Protein AF-A0A645B882-F1 (afdb_monomer_lite)

Foldseek 3Di:
DWDWDADPNDIDIDDDDPVLPDDPPVVDDRDPWDWDWDDDPQK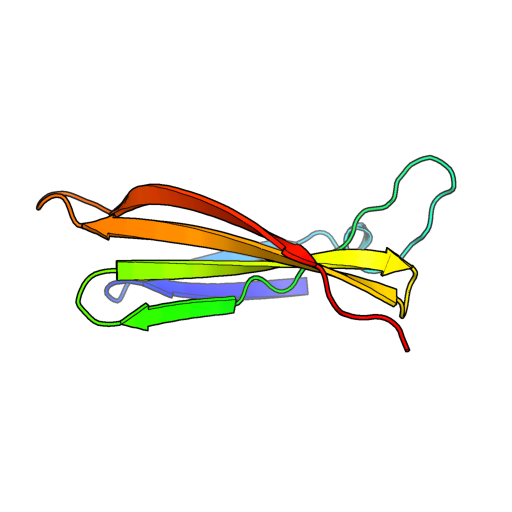IWTWTFQDPDPPDTQFIWIWIFHDPPPDTDTDDTDTGGDDDD

pLDDT: mean 72.72, std 15.44, range [47.22, 92.56]

Secondary structure (DSSP, 8-state):
-EEEEEETTEEEEEE--GGGSS-EETTEE------EEEEETTEEEEEEEEE-SSS-EEEEEEEEEEE-SSSEEEEEEEEEEPP--

Radius of gyration: 15.59 Å; chains: 1; bounding box: 39×23×43 Å

Sequence (85 aa):
MTITVTAGGNQSVITLNENYAQGWAGDKAIFGNIVTFETEGGKLTAKVPVQVSYTVFVGEIDITYAFDGTGFVLDTLSFVPYDFQ

Organism: NCBI:txid1076179

Structure (mmCIF, N/CA/C/O backbone):
data_AF-A0A645B882-F1
#
_entry.id   AF-A0A645B882-F1
#
loop_
_atom_site.group_PDB
_atom_site.id
_atom_site.type_symbol
_atom_site.label_atom_id
_atom_site.label_alt_id
_atom_site.label_comp_id
_atom_site.label_asym_id
_atom_site.label_entity_id
_atom_site.label_seq_id
_atom_site.pdbx_PDB_ins_code
_atom_site.Cartn_x
_atom_site.Cartn_y
_atom_site.Cartn_z
_atom_site.occupancy
_atom_site.B_iso_or_equiv
_atom_site.auth_seq_id
_atom_site.auth_comp_id
_atom_site.auth_asym_id
_atom_site.auth_atom_id
_atom_site.pdbx_PDB_model_num
ATOM 1 N N . MET A 1 1 ? 16.294 12.868 3.567 1.00 52.31 1 MET A N 1
ATOM 2 C CA . MET A 1 1 ? 14.909 13.340 3.303 1.00 52.31 1 MET A C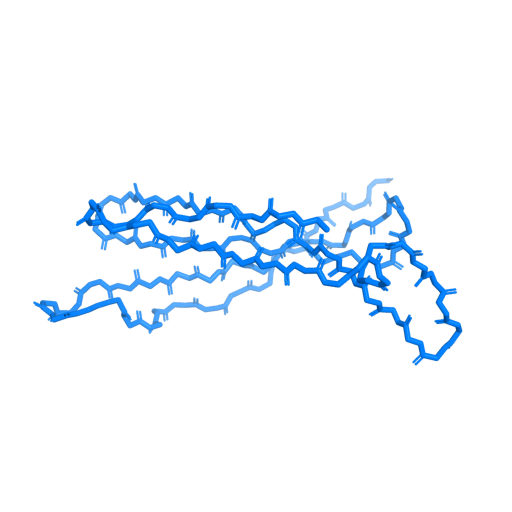A 1
ATOM 3 C C . MET A 1 1 ? 14.114 13.281 4.595 1.00 52.31 1 MET A C 1
ATOM 5 O O . MET A 1 1 ? 14.279 12.321 5.338 1.00 52.31 1 MET A O 1
ATOM 9 N N . THR A 1 2 ? 13.261 14.266 4.861 1.00 53.81 2 THR A N 1
ATOM 10 C CA . THR A 1 2 ? 12.452 14.310 6.087 1.00 53.81 2 THR A CA 1
ATOM 11 C C . THR A 1 2 ? 10.980 14.197 5.724 1.00 53.81 2 THR A C 1
ATOM 13 O O . THR A 1 2 ? 10.488 14.999 4.934 1.00 53.81 2 THR A O 1
ATOM 16 N N . ILE A 1 3 ? 10.291 13.205 6.287 1.00 56.78 3 ILE A N 1
ATOM 17 C CA . ILE A 1 3 ? 8.841 13.050 6.158 1.00 56.78 3 ILE A CA 1
ATOM 18 C C . ILE A 1 3 ? 8.215 13.432 7.494 1.00 56.78 3 ILE A C 1
ATOM 20 O O . ILE A 1 3 ? 8.578 12.895 8.542 1.00 56.78 3 ILE A O 1
ATOM 24 N N . THR A 1 4 ? 7.262 14.354 7.446 1.00 58.03 4 THR A N 1
ATOM 25 C CA . THR A 1 4 ? 6.454 14.733 8.603 1.00 58.03 4 THR A CA 1
ATOM 26 C C . THR A 1 4 ? 5.109 14.038 8.498 1.00 58.03 4 THR A C 1
ATOM 28 O O . THR A 1 4 ? 4.376 14.261 7.538 1.00 58.03 4 THR A O 1
ATOM 31 N N . VAL A 1 5 ? 4.781 13.211 9.487 1.00 63.03 5 VAL A N 1
ATOM 32 C CA . VAL A 1 5 ? 3.477 12.552 9.594 1.00 63.03 5 VAL A CA 1
ATOM 33 C C . VAL A 1 5 ? 2.715 13.183 10.750 1.00 63.03 5 VAL A C 1
ATOM 35 O O . VAL A 1 5 ? 3.219 13.231 11.872 1.00 63.03 5 VAL A O 1
ATOM 38 N N . THR A 1 6 ? 1.495 13.645 10.484 1.00 61.31 6 THR A N 1
ATOM 39 C CA . THR A 1 6 ? 0.592 14.179 11.508 1.00 61.31 6 THR A CA 1
ATOM 40 C C . THR A 1 6 ? -0.618 13.263 11.625 1.00 61.31 6 THR A C 1
ATOM 42 O O . THR A 1 6 ? -1.372 13.114 10.667 1.00 61.31 6 THR A O 1
ATOM 45 N N . ALA A 1 7 ? -0.814 12.660 12.797 1.00 57.28 7 ALA A N 1
ATOM 46 C CA . ALA A 1 7 ? -1.938 11.770 13.078 1.00 57.28 7 ALA A CA 1
ATOM 47 C C . ALA A 1 7 ? -2.497 12.052 14.479 1.00 57.28 7 ALA A C 1
ATOM 49 O O . ALA A 1 7 ? -1.750 12.106 15.455 1.00 57.28 7 ALA A O 1
ATOM 50 N N . GLY A 1 8 ? -3.813 12.267 14.585 1.00 63.25 8 GLY A N 1
ATOM 51 C CA . GLY A 1 8 ? -4.482 12.521 15.870 1.00 63.25 8 GLY A CA 1
ATOM 52 C C . GLY A 1 8 ? -3.951 13.740 16.641 1.00 63.25 8 GLY A C 1
ATOM 53 O O . GLY A 1 8 ? -3.957 13.732 17.866 1.00 63.25 8 GLY A O 1
ATOM 54 N N . GLY A 1 9 ? -3.436 14.758 15.941 1.00 71.75 9 GLY A N 1
ATOM 55 C CA . GLY A 1 9 ? -2.816 15.945 16.549 1.00 71.75 9 GLY A CA 1
ATOM 56 C C . GLY A 1 9 ? -1.362 15.759 16.998 1.00 71.75 9 GLY A C 1
ATOM 57 O O . GLY A 1 9 ? -0.713 16.739 17.352 1.00 71.75 9 GLY A O 1
ATOM 58 N N . ASN A 1 10 ? -0.824 14.539 16.926 1.00 63.31 10 ASN A N 1
ATOM 59 C CA . ASN A 1 10 ? 0.580 14.263 17.199 1.00 63.31 10 ASN A CA 1
ATOM 60 C C . ASN A 1 10 ? 1.391 14.302 15.904 1.00 63.31 10 ASN A C 1
ATOM 62 O O . ASN A 1 10 ? 0.986 13.744 14.881 1.00 63.31 10 ASN A O 1
ATOM 66 N N . GLN A 1 11 ? 2.556 14.940 15.966 1.00 78.88 11 GLN A N 1
ATOM 67 C CA . GLN A 1 11 ? 3.487 15.031 14.850 1.00 78.88 11 GLN A CA 1
ATOM 68 C C . GLN A 1 11 ? 4.671 14.088 15.088 1.00 78.88 11 GLN A C 1
ATOM 70 O O . GLN A 1 11 ? 5.337 14.163 16.118 1.00 78.88 11 GLN A O 1
ATOM 75 N N . SER A 1 12 ? 4.938 13.205 14.128 1.00 68.75 12 SER A N 1
ATOM 76 C CA . SER A 1 12 ? 6.120 12.341 14.095 1.00 68.75 12 SER A CA 1
ATOM 77 C C . SER A 1 12 ? 6.997 12.722 12.912 1.00 68.75 12 SER A C 1
ATOM 79 O O . SER A 1 12 ? 6.512 12.905 11.795 1.00 68.75 12 SER A O 1
ATOM 81 N N . VAL A 1 13 ? 8.298 12.848 13.160 1.00 66.12 13 VAL A N 1
ATOM 82 C CA . VAL A 1 13 ? 9.282 13.185 12.129 1.00 66.12 13 VAL A CA 1
ATOM 83 C C . VAL A 1 13 ? 10.107 11.945 11.828 1.00 66.12 13 VAL A C 1
ATOM 85 O O . VAL A 1 13 ? 10.810 11.434 12.698 1.00 66.12 13 VAL A O 1
ATOM 88 N N . ILE A 1 14 ? 10.014 11.462 10.591 1.00 66.44 14 ILE A N 1
ATOM 89 C CA . ILE A 1 14 ? 10.803 10.336 10.097 1.00 66.44 14 ILE A CA 1
ATOM 90 C C . ILE A 1 14 ? 11.933 10.906 9.245 1.00 66.44 14 ILE A C 1
ATOM 92 O O . ILE A 1 14 ? 11.712 11.446 8.157 1.00 66.44 14 ILE A O 1
ATOM 96 N N . THR A 1 15 ? 13.159 10.782 9.746 1.00 61.09 15 THR A N 1
ATOM 97 C CA . THR A 1 15 ? 14.367 11.164 9.011 1.00 61.09 15 THR A CA 1
ATOM 98 C C . THR A 1 15 ? 14.882 9.953 8.248 1.00 61.09 15 THR A C 1
ATOM 100 O O . THR A 1 15 ? 15.398 9.005 8.838 1.00 61.09 15 THR A O 1
ATOM 103 N N . LEU A 1 16 ? 14.751 9.987 6.925 1.00 52.56 16 LEU A N 1
ATOM 104 C CA . LEU A 1 16 ? 15.321 8.976 6.044 1.00 52.56 16 LEU A CA 1
ATOM 105 C C . LEU A 1 16 ? 16.747 9.378 5.671 1.00 52.56 16 LEU A C 1
ATOM 107 O O . LEU A 1 16 ? 16.991 10.500 5.208 1.00 52.56 16 LEU A O 1
ATOM 111 N N . ASN A 1 17 ? 17.674 8.440 5.871 1.00 52.47 17 ASN A N 1
ATOM 112 C CA . ASN A 1 17 ? 19.084 8.590 5.529 1.00 52.47 17 ASN A CA 1
ATOM 113 C C . ASN A 1 17 ? 19.224 8.839 4.016 1.00 52.47 17 ASN A C 1
ATOM 115 O O . ASN A 1 17 ? 18.535 8.199 3.226 1.00 52.47 17 ASN A O 1
ATOM 119 N N . GLU A 1 18 ? 20.073 9.776 3.594 1.00 48.53 18 GLU A N 1
ATOM 120 C CA . GLU A 1 18 ? 20.111 10.270 2.203 1.00 48.53 18 GLU A CA 1
ATOM 121 C C . GLU A 1 18 ? 20.442 9.181 1.169 1.00 48.53 18 GLU A C 1
ATOM 123 O O . GLU A 1 18 ? 20.008 9.273 0.027 1.00 48.53 18 GLU A O 1
ATOM 128 N N . ASN A 1 19 ? 21.065 8.081 1.600 1.00 51.56 19 ASN A N 1
ATOM 129 C CA . ASN A 1 19 ? 21.347 6.909 0.764 1.00 51.56 19 ASN A CA 1
ATOM 130 C C . ASN A 1 19 ? 20.120 6.023 0.452 1.00 51.56 19 ASN A C 1
ATOM 132 O O . ASN A 1 19 ? 20.261 5.029 -0.253 1.00 51.56 19 ASN A O 1
ATOM 136 N N . TYR A 1 20 ? 18.931 6.331 0.985 1.00 47.88 20 TYR A N 1
ATOM 137 C CA . TYR A 1 20 ? 17.682 5.630 0.638 1.00 47.88 20 TYR A CA 1
ATOM 138 C C . TYR A 1 20 ? 17.038 6.154 -0.647 1.00 47.88 20 TYR A C 1
ATOM 140 O O . TYR A 1 20 ? 16.169 5.497 -1.217 1.00 47.88 20 TYR A O 1
ATOM 148 N N . ALA A 1 21 ? 17.433 7.347 -1.088 1.00 47.25 21 ALA A N 1
ATOM 149 C CA . ALA A 1 21 ? 16.927 7.946 -2.302 1.00 47.25 21 ALA A CA 1
ATOM 150 C C . ALA A 1 21 ? 17.952 7.723 -3.415 1.00 47.25 21 ALA A C 1
ATOM 152 O O . ALA A 1 21 ? 18.995 8.363 -3.446 1.00 47.25 21 ALA A O 1
ATOM 153 N N . GLN A 1 22 ? 17.580 6.877 -4.371 1.00 47.22 22 GLN A N 1
ATOM 154 C CA . GLN A 1 22 ? 18.160 6.809 -5.714 1.00 47.22 22 GLN A CA 1
ATOM 155 C C . GLN A 1 22 ? 19.449 5.994 -5.858 1.00 47.22 22 GLN A C 1
ATOM 157 O O . GLN A 1 22 ? 20.565 6.504 -5.850 1.00 47.22 22 GLN A O 1
ATOM 162 N N . GLY A 1 23 ? 19.272 4.705 -6.133 1.00 49.16 23 GLY A N 1
ATOM 163 C CA . GLY A 1 23 ? 20.316 3.911 -6.760 1.00 49.16 23 GLY A CA 1
ATOM 164 C C . GLY A 1 23 ? 19.838 2.511 -7.097 1.00 49.16 23 GLY A C 1
ATOM 165 O O . GLY A 1 23 ? 19.500 1.735 -6.209 1.00 49.16 23 GLY A O 1
ATOM 166 N N . TRP A 1 24 ? 19.857 2.170 -8.383 1.00 51.78 24 TRP A N 1
ATOM 167 C CA . TRP A 1 24 ? 19.996 0.784 -8.820 1.00 51.78 24 TRP A CA 1
ATOM 168 C C . TRP A 1 24 ? 21.415 0.324 -8.472 1.00 51.78 24 TRP A C 1
ATOM 170 O O . TRP A 1 24 ? 22.317 0.408 -9.303 1.00 51.78 24 TRP A O 1
ATOM 180 N N . ALA A 1 25 ? 21.648 -0.118 -7.237 1.00 52.97 25 ALA A N 1
ATOM 181 C CA . ALA A 1 25 ? 22.798 -0.973 -6.982 1.00 52.97 25 ALA A CA 1
ATOM 182 C C . ALA A 1 25 ? 22.429 -2.368 -7.505 1.00 52.97 25 ALA A C 1
ATOM 184 O O . ALA A 1 25 ? 21.328 -2.848 -7.235 1.00 52.97 25 ALA A O 1
ATOM 185 N N . GLY A 1 26 ? 23.307 -3.005 -8.288 1.00 50.28 26 GLY A N 1
ATOM 186 C CA . GLY A 1 26 ? 23.034 -4.295 -8.947 1.00 50.28 26 GLY A CA 1
ATOM 187 C C . GLY A 1 26 ? 22.638 -5.437 -7.997 1.00 50.28 26 GLY A C 1
ATOM 188 O O . GLY A 1 26 ? 22.175 -6.478 -8.445 1.00 50.28 26 GLY A O 1
ATOM 189 N N . ASP A 1 27 ? 22.797 -5.223 -6.694 1.00 52.03 27 ASP A N 1
ATOM 190 C CA . ASP A 1 27 ? 22.476 -6.107 -5.580 1.00 52.03 27 ASP A CA 1
ATOM 191 C C . ASP A 1 27 ? 21.466 -5.507 -4.574 1.00 52.03 27 ASP A C 1
ATOM 193 O O . ASP A 1 27 ? 21.044 -6.203 -3.649 1.00 52.03 27 ASP A O 1
ATOM 197 N N . LYS A 1 28 ? 21.065 -4.232 -4.718 1.00 48.28 28 LYS A N 1
ATOM 198 C CA . LYS A 1 28 ? 20.125 -3.538 -3.818 1.00 48.28 28 LYS A CA 1
ATOM 199 C C . LYS A 1 28 ? 19.275 -2.532 -4.593 1.00 48.28 28 LYS A C 1
ATOM 201 O O . LYS A 1 28 ? 19.694 -1.404 -4.842 1.00 48.28 28 LYS A O 1
ATOM 206 N N . ALA A 1 29 ? 18.051 -2.924 -4.922 1.00 50.03 29 ALA A N 1
ATOM 207 C CA . ALA A 1 29 ? 17.030 -1.988 -5.367 1.00 50.03 29 ALA A CA 1
ATOM 208 C C . ALA A 1 29 ? 16.254 -1.496 -4.137 1.00 50.03 29 ALA A C 1
ATOM 210 O O . ALA A 1 29 ? 15.435 -2.224 -3.578 1.00 50.03 29 ALA A O 1
ATOM 211 N N . ILE A 1 30 ? 16.553 -0.282 -3.673 1.00 49.44 30 ILE A N 1
ATOM 212 C CA . ILE A 1 30 ? 15.748 0.397 -2.653 1.00 49.44 30 ILE A CA 1
ATOM 213 C C . ILE A 1 30 ? 14.884 1.424 -3.381 1.00 49.44 30 ILE A C 1
ATOM 215 O O . ILE A 1 30 ? 15.371 2.473 -3.803 1.00 49.44 30 ILE A O 1
ATOM 219 N N . PHE A 1 31 ? 13.601 1.106 -3.545 1.00 55.44 31 PHE A N 1
ATOM 220 C CA . PHE A 1 31 ? 12.610 2.041 -4.064 1.00 55.44 31 PHE A CA 1
ATOM 221 C C . PHE A 1 31 ? 11.953 2.754 -2.886 1.00 55.44 31 PHE A C 1
ATOM 223 O O . PHE A 1 31 ? 11.313 2.129 -2.039 1.00 55.44 31 PHE A O 1
ATOM 230 N N . GLY A 1 32 ? 12.129 4.071 -2.810 1.00 52.44 32 GLY A N 1
ATOM 231 C CA . GLY A 1 32 ? 11.325 4.912 -1.932 1.00 52.44 32 GLY A CA 1
ATOM 232 C C . GLY A 1 32 ? 9.917 5.015 -2.503 1.00 52.44 32 GLY A C 1
ATOM 233 O O . GLY A 1 32 ? 9.598 6.014 -3.139 1.00 52.44 32 GLY A O 1
ATOM 234 N N . ASN A 1 33 ? 9.100 3.974 -2.332 1.00 57.38 33 ASN A N 1
ATOM 235 C CA . ASN A 1 33 ? 7.718 4.010 -2.793 1.00 57.38 33 ASN A CA 1
ATOM 236 C C . ASN A 1 33 ? 6.966 5.076 -1.993 1.00 57.38 33 ASN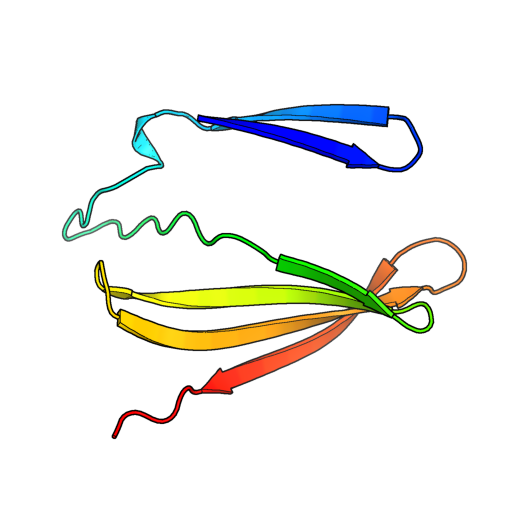 A C 1
ATOM 238 O O . ASN A 1 33 ? 6.928 5.036 -0.761 1.00 57.38 33 ASN A O 1
ATOM 242 N N . ILE A 1 34 ? 6.374 6.038 -2.700 1.00 61.12 34 ILE A N 1
ATOM 243 C CA . ILE A 1 34 ? 5.399 6.946 -2.104 1.00 61.12 34 ILE A CA 1
ATOM 244 C C . ILE A 1 34 ? 4.176 6.088 -1.790 1.00 61.12 34 ILE A C 1
ATOM 246 O O . ILE A 1 34 ? 3.537 5.567 -2.700 1.00 61.12 34 ILE A O 1
ATOM 250 N N . VAL A 1 35 ? 3.893 5.898 -0.502 1.00 72.12 35 VAL A N 1
ATOM 251 C CA . VAL A 1 35 ? 2.681 5.208 -0.061 1.00 72.12 35 VAL A CA 1
ATOM 252 C C . VAL A 1 35 ? 1.560 6.234 -0.002 1.00 72.12 35 VAL A C 1
ATOM 254 O O . VAL A 1 35 ? 1.633 7.189 0.775 1.00 72.12 35 VAL A O 1
ATOM 257 N N . THR A 1 36 ? 0.538 6.048 -0.829 1.00 74.94 36 THR A N 1
ATOM 258 C CA . THR A 1 36 ? -0.656 6.897 -0.808 1.00 74.94 36 THR A CA 1
ATOM 259 C C . THR A 1 36 ? -1.633 6.331 0.209 1.00 74.94 36 THR A C 1
ATOM 261 O O . THR A 1 36 ? -1.958 5.148 0.146 1.00 74.94 36 THR A O 1
ATOM 264 N N . PHE A 1 37 ? -2.100 7.166 1.137 1.00 77.69 37 PHE A N 1
ATOM 265 C CA . PHE A 1 37 ? -3.104 6.785 2.127 1.00 77.69 37 PHE A CA 1
ATOM 266 C C . PHE A 1 37 ? -4.423 7.494 1.836 1.00 77.69 37 PHE A C 1
ATOM 268 O O . PHE A 1 37 ? -4.460 8.718 1.717 1.00 77.69 37 PHE A O 1
ATOM 275 N N . GLU A 1 38 ? -5.502 6.727 1.770 1.00 80.38 38 GLU A N 1
ATOM 276 C CA . GLU A 1 38 ? -6.864 7.219 1.569 1.00 80.38 38 GLU A CA 1
ATOM 277 C C . GLU A 1 38 ? -7.762 6.650 2.672 1.00 80.38 38 GLU A C 1
ATOM 279 O O . GLU A 1 38 ? -7.641 5.482 3.038 1.00 80.38 38 GLU A O 1
ATOM 284 N N . THR A 1 39 ? -8.659 7.467 3.226 1.00 79.50 39 THR A N 1
ATOM 285 C CA . THR A 1 39 ? -9.658 7.005 4.201 1.00 79.50 39 THR A CA 1
ATOM 286 C C . THR A 1 39 ? -11.058 7.244 3.667 1.00 79.50 39 THR A C 1
ATOM 288 O O . THR A 1 39 ? -11.454 8.397 3.493 1.00 79.50 39 THR A O 1
ATOM 291 N N . GLU A 1 40 ? -11.823 6.176 3.462 1.00 80.19 40 GLU A N 1
ATOM 292 C CA . GLU A 1 40 ? -13.196 6.239 2.958 1.00 80.19 40 GLU A CA 1
ATOM 293 C C . GLU A 1 40 ? -14.072 5.215 3.690 1.00 80.19 40 GLU A C 1
ATOM 295 O O . GLU A 1 40 ? -13.681 4.067 3.886 1.00 80.19 40 GLU A O 1
ATOM 300 N N . GLY A 1 41 ? -15.256 5.633 4.155 1.00 77.69 41 GLY A N 1
ATOM 301 C CA . GLY A 1 41 ? -16.229 4.719 4.771 1.00 77.69 41 GLY A CA 1
ATOM 302 C C . GLY A 1 41 ? -15.732 3.956 6.010 1.00 77.69 41 GLY A C 1
ATOM 303 O O . GLY A 1 41 ? -16.207 2.856 6.273 1.00 77.69 41 GLY A O 1
ATOM 304 N N . GLY A 1 42 ? -14.764 4.500 6.758 1.00 78.62 42 GLY A N 1
ATOM 305 C CA . GLY A 1 42 ? -14.157 3.825 7.916 1.00 78.62 42 GLY A CA 1
ATOM 306 C C . GLY A 1 42 ? -13.081 2.791 7.563 1.00 78.62 42 GLY A C 1
ATOM 307 O O . GLY A 1 42 ? -12.594 2.095 8.454 1.00 78.62 42 GLY A O 1
ATOM 308 N N . LYS A 1 43 ? -12.687 2.703 6.288 1.00 83.94 43 LYS A N 1
ATOM 309 C CA . LYS A 1 43 ? -11.539 1.923 5.829 1.00 83.94 43 LYS A CA 1
ATOM 310 C C . LYS A 1 43 ? -10.351 2.835 5.552 1.00 83.94 43 LYS A C 1
ATOM 312 O O . LYS A 1 43 ? -10.521 3.940 5.041 1.00 83.94 43 LYS A O 1
ATOM 317 N N . LEU A 1 44 ? -9.159 2.360 5.892 1.00 85.56 44 LEU A N 1
ATOM 318 C CA . LEU A 1 44 ? -7.891 2.960 5.487 1.00 85.56 44 LEU A CA 1
ATOM 319 C C . LEU A 1 44 ? -7.324 2.130 4.339 1.00 85.56 44 LEU A C 1
ATOM 321 O O . LEU A 1 44 ? -7.160 0.924 4.484 1.00 85.56 44 LEU A O 1
ATOM 325 N N . THR A 1 45 ? -6.987 2.770 3.232 1.00 86.44 45 THR A N 1
ATOM 326 C CA . THR A 1 45 ? -6.339 2.136 2.086 1.00 86.44 45 THR A CA 1
ATOM 327 C C . THR A 1 45 ? -4.943 2.717 1.937 1.00 86.44 45 THR A C 1
ATOM 329 O O . THR A 1 45 ? -4.783 3.933 1.886 1.00 86.44 45 THR A O 1
ATOM 332 N N . ALA A 1 46 ? -3.935 1.854 1.877 1.00 85.12 46 ALA A N 1
ATOM 333 C CA . ALA A 1 46 ? -2.566 2.196 1.537 1.00 85.12 46 ALA A CA 1
ATOM 334 C C . ALA A 1 46 ? -2.237 1.599 0.165 1.00 85.12 46 ALA A C 1
ATOM 336 O O . ALA A 1 46 ? -2.342 0.386 -0.018 1.00 85.12 46 ALA A O 1
ATOM 337 N N . LYS A 1 47 ? -1.834 2.445 -0.783 1.00 85.12 47 LYS A N 1
ATOM 338 C CA . LYS A 1 47 ? -1.418 2.034 -2.128 1.00 85.12 47 LYS A CA 1
ATOM 339 C C . LYS A 1 47 ? 0.091 2.134 -2.246 1.00 85.12 47 LYS A C 1
ATOM 341 O O . LYS A 1 47 ? 0.668 3.185 -1.954 1.00 85.12 47 LYS A O 1
ATOM 346 N N . VAL A 1 48 ? 0.727 1.038 -2.647 1.00 86.06 48 VAL A N 1
ATOM 347 C CA . VAL A 1 48 ? 2.181 0.947 -2.811 1.00 86.06 48 VAL A CA 1
ATOM 348 C C . VAL A 1 48 ? 2.503 0.622 -4.271 1.00 86.06 48 VAL A C 1
ATOM 350 O O . VAL A 1 48 ? 2.305 -0.521 -4.687 1.00 86.06 48 VAL A O 1
ATOM 353 N N . PRO A 1 49 ? 3.031 1.579 -5.054 1.00 84.25 49 PRO A N 1
ATOM 354 C CA . PRO A 1 49 ? 3.460 1.316 -6.423 1.00 84.25 49 PRO A CA 1
ATOM 355 C C . PRO A 1 49 ? 4.561 0.253 -6.489 1.00 84.25 49 PRO A C 1
ATOM 357 O O . PRO A 1 49 ? 5.530 0.286 -5.728 1.00 84.25 49 PRO A O 1
ATOM 360 N N . VAL A 1 50 ? 4.439 -0.686 -7.426 1.00 83.88 50 VAL A N 1
ATOM 361 C CA . VAL A 1 50 ? 5.432 -1.740 -7.665 1.00 83.88 50 VAL A CA 1
ATOM 362 C C . VAL A 1 50 ? 6.396 -1.270 -8.746 1.00 83.88 50 VAL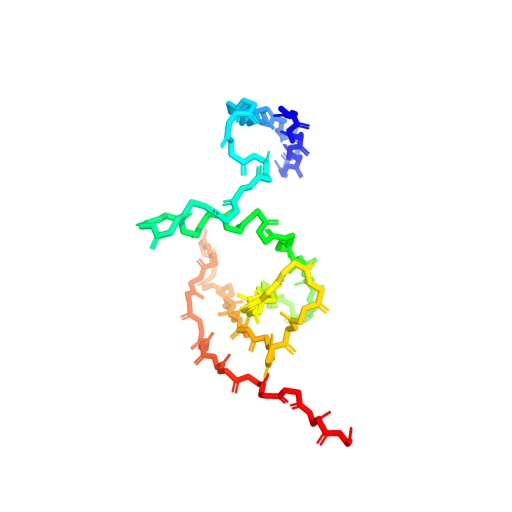 A C 1
ATOM 364 O O . VAL A 1 50 ? 6.230 -1.548 -9.935 1.00 83.88 50 VAL A O 1
ATOM 367 N N . GLN A 1 51 ? 7.402 -0.511 -8.321 1.00 80.75 51 GLN A N 1
ATOM 368 C CA . GLN A 1 51 ? 8.460 -0.010 -9.189 1.00 80.75 51 GLN A CA 1
ATOM 369 C C . GLN A 1 51 ? 9.458 -1.124 -9.541 1.00 80.75 51 GLN A C 1
ATOM 371 O O . GLN A 1 51 ? 10.007 -1.780 -8.658 1.00 80.75 51 GLN A O 1
ATOM 376 N N . VAL A 1 52 ? 9.719 -1.325 -10.835 1.00 77.44 52 VAL A N 1
ATOM 377 C CA . VAL A 1 52 ? 10.684 -2.322 -11.350 1.00 77.44 52 VAL A CA 1
ATOM 378 C C . VAL A 1 52 ? 11.809 -1.696 -12.169 1.00 77.44 52 VAL A C 1
ATOM 380 O O . VAL A 1 52 ? 12.699 -2.403 -12.627 1.00 77.44 52 VAL A O 1
ATOM 383 N N . SER A 1 53 ? 11.776 -0.380 -12.389 1.00 72.19 53 SER A N 1
ATOM 384 C CA . SER A 1 53 ? 12.838 0.420 -13.016 1.00 72.19 53 SER A CA 1
ATOM 385 C C . SER A 1 53 ? 12.733 1.872 -12.556 1.00 72.19 53 SER A C 1
ATOM 387 O O . SER A 1 53 ? 11.731 2.252 -11.957 1.00 72.19 53 SER A O 1
ATOM 389 N N . TYR A 1 54 ? 13.735 2.713 -12.834 1.00 66.69 54 TYR A N 1
ATOM 390 C CA . TYR A 1 54 ? 13.665 4.149 -12.516 1.00 66.69 54 TYR A CA 1
ATOM 391 C C . TYR A 1 54 ? 12.368 4.826 -12.994 1.00 66.69 54 TYR A C 1
ATOM 393 O O . TYR A 1 54 ? 11.919 5.773 -12.357 1.00 66.69 54 TYR A O 1
ATOM 401 N N . THR A 1 55 ? 11.759 4.332 -14.075 1.00 72.94 55 THR A N 1
ATOM 402 C CA . THR A 1 55 ? 10.564 4.923 -14.694 1.00 72.94 55 THR A CA 1
ATOM 403 C C . THR A 1 55 ? 9.429 3.927 -14.939 1.00 72.94 55 THR A C 1
ATOM 405 O O . THR A 1 55 ? 8.396 4.321 -15.472 1.00 72.94 55 THR A O 1
ATOM 408 N N . VAL A 1 56 ? 9.596 2.648 -14.581 1.00 77.50 56 VAL A N 1
ATOM 409 C CA . VAL A 1 56 ? 8.623 1.585 -14.882 1.00 77.50 56 VAL A CA 1
ATOM 410 C C . VAL A 1 56 ? 8.001 1.049 -13.599 1.00 77.50 56 VAL A C 1
ATOM 412 O O . VAL A 1 56 ? 8.708 0.633 -12.677 1.00 77.50 56 VAL A O 1
ATOM 415 N N . PHE A 1 57 ? 6.672 1.002 -13.594 1.00 84.19 57 PHE A N 1
ATOM 416 C CA . PHE A 1 57 ? 5.828 0.459 -12.535 1.00 84.19 57 PHE A CA 1
ATOM 417 C C . PHE A 1 57 ? 4.923 -0.612 -13.139 1.00 84.19 57 PHE A C 1
ATOM 419 O O . PHE A 1 57 ? 4.318 -0.364 -14.176 1.00 84.19 57 PHE A O 1
ATOM 426 N N . VAL A 1 58 ? 4.850 -1.790 -12.516 1.00 87.81 58 VAL A N 1
ATOM 427 C CA . VAL A 1 58 ? 4.081 -2.950 -13.028 1.00 87.81 58 VAL A CA 1
ATOM 428 C C . VAL A 1 58 ? 2.703 -3.103 -12.418 1.00 87.81 58 VAL A C 1
ATOM 430 O O . VAL A 1 58 ? 1.959 -4.005 -12.792 1.00 87.81 58 VAL A O 1
ATOM 433 N N . GLY A 1 59 ? 2.364 -2.235 -11.480 1.00 90.19 59 GLY A N 1
ATOM 434 C CA . GLY A 1 59 ? 1.120 -2.298 -10.748 1.00 90.19 59 GLY A CA 1
ATOM 435 C C . GLY A 1 59 ? 1.224 -1.590 -9.414 1.00 90.19 59 GLY A C 1
ATOM 436 O O . GLY A 1 59 ? 2.213 -0.914 -9.121 1.00 90.19 59 GLY A O 1
ATOM 437 N N . GLU A 1 60 ? 0.223 -1.830 -8.584 1.00 90.19 60 GLU A N 1
ATOM 438 C CA . GLU A 1 60 ? 0.125 -1.360 -7.209 1.00 90.19 60 GLU A CA 1
ATOM 439 C C . GLU A 1 60 ? -0.244 -2.509 -6.277 1.00 90.19 60 GLU A C 1
ATOM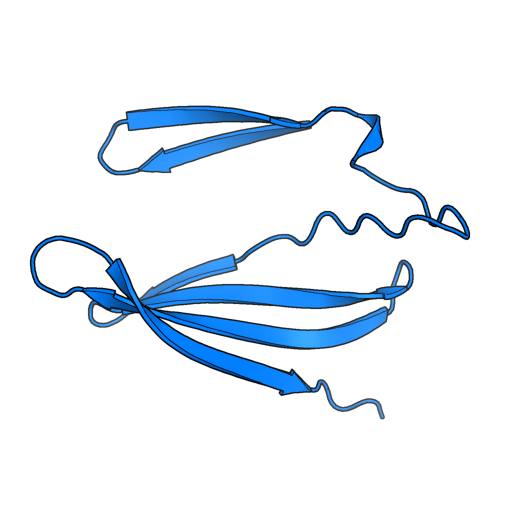 441 O O . GLU A 1 60 ? -0.933 -3.456 -6.656 1.00 90.19 60 GLU A O 1
ATOM 446 N N . ILE A 1 61 ? 0.240 -2.437 -5.041 1.00 89.69 61 ILE A N 1
ATOM 447 C CA . ILE A 1 61 ? -0.282 -3.242 -3.943 1.00 89.69 61 ILE A CA 1
ATOM 448 C C . ILE A 1 61 ? -1.292 -2.378 -3.198 1.00 89.69 61 ILE A C 1
ATOM 450 O O . ILE A 1 61 ? -0.915 -1.380 -2.580 1.00 89.69 61 ILE A O 1
ATOM 454 N N . ASP A 1 62 ? -2.548 -2.803 -3.230 1.00 91.69 62 ASP A N 1
ATOM 455 C CA . ASP A 1 62 ? -3.635 -2.219 -2.459 1.00 91.69 62 ASP A CA 1
ATOM 456 C C . ASP A 1 62 ? -3.752 -2.962 -1.130 1.00 91.69 62 ASP A C 1
ATOM 458 O O . ASP A 1 62 ? -4.072 -4.156 -1.080 1.00 91.69 62 ASP A O 1
ATOM 462 N N . ILE A 1 63 ? -3.493 -2.247 -0.039 1.00 90.69 63 ILE A N 1
ATOM 463 C CA . ILE A 1 63 ? -3.631 -2.747 1.325 1.00 90.69 63 ILE A CA 1
ATOM 464 C C . ILE A 1 63 ? -4.795 -2.006 1.966 1.00 90.69 63 ILE A C 1
ATOM 466 O O . ILE A 1 63 ? -4.732 -0.792 2.136 1.00 90.69 63 ILE A O 1
ATOM 470 N N . THR A 1 64 ? -5.852 -2.716 2.338 1.00 90.62 64 THR A N 1
ATOM 471 C CA . THR A 1 64 ? -6.972 -2.124 3.071 1.00 90.62 64 THR A CA 1
ATOM 472 C C . THR A 1 64 ? -6.929 -2.550 4.528 1.00 90.62 64 THR A C 1
ATOM 474 O O . THR A 1 64 ? -6.527 -3.665 4.866 1.00 90.62 64 THR A O 1
ATOM 477 N N . TYR A 1 65 ? -7.355 -1.648 5.400 1.00 89.12 65 TYR A N 1
ATOM 478 C CA . TYR A 1 65 ? -7.498 -1.875 6.822 1.00 89.12 65 TYR A CA 1
ATOM 479 C C . TYR A 1 65 ? -8.909 -1.486 7.253 1.00 89.12 65 TYR A C 1
ATOM 481 O O . TYR A 1 65 ? -9.395 -0.401 6.918 1.00 89.12 65 TYR A O 1
ATOM 489 N N . ALA A 1 66 ? -9.549 -2.351 8.031 1.00 90.50 66 ALA A N 1
ATOM 490 C CA . ALA A 1 66 ? -10.841 -2.091 8.649 1.00 90.50 66 ALA A CA 1
ATOM 491 C C . ALA A 1 66 ? -10.644 -1.617 10.092 1.00 90.50 66 ALA A C 1
ATOM 493 O O . ALA A 1 66 ? -9.737 -2.074 10.787 1.00 90.50 66 ALA A O 1
ATOM 494 N N . PHE A 1 67 ? -11.493 -0.698 10.549 1.00 85.19 67 PHE A N 1
ATOM 495 C CA . PHE A 1 67 ? -11.505 -0.289 11.948 1.00 85.19 67 PHE A CA 1
ATOM 496 C C . PHE A 1 67 ? -12.324 -1.283 12.783 1.00 85.19 67 PHE A C 1
ATOM 498 O O . PHE A 1 67 ? -13.517 -1.456 12.537 1.00 85.19 67 PHE A O 1
ATOM 505 N N . ASP A 1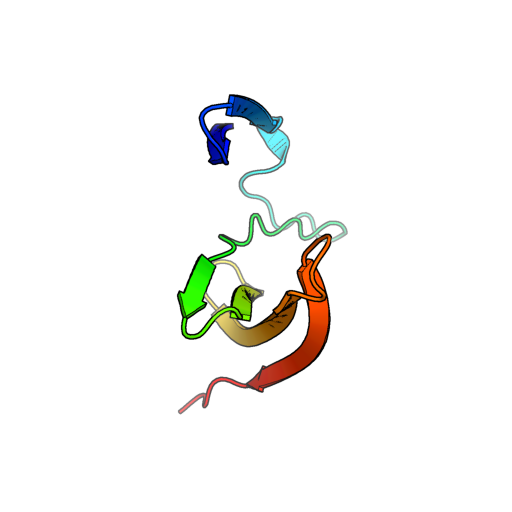 68 ? -11.706 -1.919 13.779 1.00 87.38 68 ASP A N 1
ATOM 506 C CA . ASP A 1 68 ? -12.353 -2.938 14.625 1.00 87.38 68 ASP A CA 1
ATOM 507 C C . ASP A 1 68 ? -12.971 -2.380 15.923 1.00 87.38 68 ASP A C 1
ATOM 509 O O . ASP A 1 68 ? -13.481 -3.127 16.757 1.00 87.38 68 ASP A O 1
ATOM 513 N N . GLY A 1 69 ? -12.929 -1.056 16.098 1.00 83.75 69 GLY A N 1
ATOM 514 C CA . GLY A 1 69 ? -13.338 -0.363 17.321 1.00 83.75 69 GLY A CA 1
ATOM 515 C C . GLY A 1 69 ? -12.166 0.086 18.197 1.00 83.75 69 GLY A C 1
ATOM 516 O O . GLY A 1 69 ? -12.335 1.000 19.002 1.00 83.75 69 GLY A O 1
ATOM 517 N N . THR A 1 70 ? -10.979 -0.499 18.022 1.00 85.00 70 THR A N 1
ATOM 518 C CA . THR A 1 70 ? -9.762 -0.168 18.784 1.00 85.00 70 THR A CA 1
ATOM 519 C C . THR A 1 70 ? -8.634 0.345 17.899 1.00 85.00 70 THR A C 1
ATOM 521 O O . THR A 1 70 ? -7.867 1.216 18.314 1.00 85.00 70 THR A O 1
ATOM 524 N N . GLY A 1 71 ? -8.558 -0.138 16.662 1.00 81.00 71 GLY A N 1
ATOM 525 C CA . GLY A 1 71 ? -7.536 0.253 15.708 1.00 81.00 71 GLY A CA 1
ATOM 526 C C . GLY A 1 71 ? -7.846 -0.220 14.296 1.00 81.00 71 GLY A C 1
ATOM 527 O O . GLY A 1 71 ? -8.877 -0.833 14.025 1.00 81.00 71 GLY A O 1
ATOM 528 N N . PHE A 1 72 ? -6.931 0.101 13.386 1.00 82.88 72 PHE A N 1
ATOM 529 C CA . PHE A 1 72 ? -6.958 -0.409 12.022 1.00 82.88 72 PHE A CA 1
ATOM 530 C C . PHE A 1 72 ? -6.276 -1.775 11.976 1.00 82.88 72 PHE A C 1
ATOM 532 O O . PHE A 1 72 ? -5.093 -1.897 12.297 1.00 82.88 72 PHE A O 1
ATOM 539 N N . VAL A 1 73 ? -7.024 -2.789 11.553 1.00 86.50 73 VAL A N 1
ATOM 540 C CA . VAL A 1 73 ? -6.535 -4.152 11.324 1.00 86.50 73 VAL A CA 1
ATOM 541 C C . VAL A 1 73 ? -6.543 -4.451 9.834 1.00 86.50 73 VAL A C 1
ATOM 543 O O . VAL A 1 73 ? -7.401 -3.951 9.110 1.00 86.50 73 VAL A O 1
ATOM 546 N N . LEU A 1 74 ? -5.569 -5.233 9.365 1.00 88.00 74 LEU A N 1
ATOM 547 C CA . LEU A 1 74 ? -5.483 -5.631 7.959 1.00 88.00 74 LEU A CA 1
ATOM 548 C C . LEU A 1 74 ? -6.789 -6.323 7.532 1.00 88.00 74 LEU A C 1
ATOM 550 O O . LEU A 1 74 ? -7.198 -7.292 8.166 1.00 88.00 74 LEU A O 1
ATOM 554 N N . ASP A 1 75 ? -7.409 -5.825 6.464 1.00 90.44 75 ASP A N 1
ATOM 555 C CA . ASP A 1 75 ? -8.628 -6.374 5.857 1.00 90.44 75 ASP A CA 1
ATOM 556 C C . ASP A 1 75 ? -8.260 -7.137 4.576 1.00 90.44 75 ASP A C 1
ATOM 558 O O . ASP A 1 75 ? -8.375 -8.362 4.518 1.00 90.44 75 ASP A O 1
ATOM 562 N N . THR A 1 76 ? -7.690 -6.451 3.578 1.00 92.00 76 THR A N 1
ATOM 563 C CA . THR A 1 76 ? -7.246 -7.086 2.325 1.00 92.00 76 THR A CA 1
ATOM 564 C C . THR A 1 76 ? -5.852 -6.647 1.899 1.00 92.00 76 THR A C 1
ATOM 566 O O . THR A 1 76 ? -5.439 -5.518 2.147 1.00 92.00 76 THR A O 1
ATOM 569 N N . LEU A 1 77 ? -5.155 -7.519 1.167 1.00 92.56 77 LEU A N 1
ATOM 570 C CA . LEU A 1 77 ? -3.925 -7.200 0.445 1.00 92.56 77 LEU A CA 1
ATOM 571 C C . LEU A 1 77 ? -4.033 -7.785 -0.962 1.00 92.56 77 LEU A C 1
ATOM 573 O O . LEU A 1 77 ? -4.196 -8.995 -1.109 1.00 92.56 77 LEU A O 1
ATOM 577 N N . SER A 1 78 ? -3.971 -6.931 -1.981 1.00 92.56 78 SER A N 1
ATOM 578 C CA . SER A 1 78 ? -4.121 -7.334 -3.383 1.00 92.56 78 SER A CA 1
ATOM 579 C C . SER A 1 78 ? -3.075 -6.669 -4.263 1.00 92.56 78 SER A C 1
ATOM 581 O O . SER A 1 78 ? -2.721 -5.518 -4.040 1.00 92.56 78 SER A O 1
ATOM 583 N N . PHE A 1 79 ? -2.599 -7.388 -5.278 1.00 91.94 79 PHE A N 1
ATOM 584 C CA . PHE A 1 79 ? -1.789 -6.810 -6.347 1.00 91.94 79 PHE A CA 1
ATOM 585 C C . PHE A 1 79 ? -2.683 -6.478 -7.543 1.00 91.94 79 PHE A C 1
ATOM 587 O O . PHE A 1 79 ? -3.401 -7.349 -8.039 1.00 91.94 79 PHE A O 1
ATOM 594 N N . VAL A 1 80 ? -2.616 -5.233 -8.002 1.00 92.38 80 VAL A N 1
ATOM 595 C CA . VAL A 1 80 ? -3.332 -4.714 -9.166 1.00 92.38 80 VAL A CA 1
ATOM 596 C C . VAL A 1 80 ? -2.299 -4.445 -10.261 1.00 92.38 80 VAL A C 1
ATOM 598 O O . VAL A 1 80 ? -1.547 -3.476 -10.144 1.00 92.38 80 VAL A O 1
ATOM 601 N N . PRO A 1 81 ? -2.198 -5.290 -11.303 1.00 92.56 81 PRO A N 1
ATOM 602 C CA . PRO A 1 81 ? -1.260 -5.050 -12.390 1.00 92.56 81 PRO A CA 1
ATOM 603 C C . PRO A 1 81 ? -1.685 -3.825 -13.204 1.00 92.56 81 PRO A C 1
ATOM 605 O O . PRO A 1 81 ? -2.874 -3.587 -13.413 1.00 92.56 81 PRO A O 1
ATOM 608 N N . TYR A 1 82 ? -0.707 -3.072 -13.697 1.00 90.00 82 TYR A N 1
ATOM 609 C CA . TYR A 1 82 ? -0.955 -2.062 -14.719 1.00 90.00 82 TYR A CA 1
ATOM 610 C C . TYR A 1 82 ? -0.935 -2.708 -16.099 1.00 90.00 82 TYR A C 1
ATOM 612 O O . TYR A 1 82 ? -0.060 -3.522 -16.400 1.00 90.00 82 TYR A O 1
ATOM 620 N N . ASP A 1 83 ? -1.886 -2.321 -16.945 1.00 85.00 83 ASP A N 1
ATOM 621 C CA . ASP A 1 83 ? -1.867 -2.714 -18.347 1.00 85.00 83 ASP A CA 1
ATOM 622 C C . ASP A 1 83 ? -0.732 -1.977 -19.061 1.00 85.00 83 ASP A C 1
ATOM 624 O O . ASP A 1 83 ? -0.704 -0.746 -19.138 1.00 85.00 83 ASP A O 1
ATOM 628 N N . PHE A 1 84 ? 0.207 -2.745 -19.603 1.00 68.06 84 PHE A N 1
ATOM 629 C CA . PHE A 1 84 ? 1.224 -2.238 -20.510 1.00 68.06 84 PHE A CA 1
ATOM 630 C C . PHE A 1 84 ? 0.716 -2.410 -21.940 1.00 68.06 84 PHE A C 1
ATOM 632 O O . PHE A 1 84 ? 0.602 -3.542 -22.415 1.00 68.06 84 PHE A O 1
ATOM 639 N N . GLN A 1 85 ? 0.380 -1.301 -22.603 1.00 50.25 85 GLN A N 1
ATOM 640 C CA . GLN A 1 85 ? 0.182 -1.276 -24.057 1.00 50.25 85 GLN A CA 1
ATOM 641 C C . GLN A 1 85 ? 1.506 -1.086 -24.791 1.00 50.25 85 GLN A C 1
ATOM 643 O O . GLN A 1 85 ? 2.343 -0.293 -24.299 1.00 50.25 85 GLN A O 1
#